Protein AF-A0A397J8J4-F1 (afdb_monomer)

Secondary structure (DSSP, 8-state):
--HHHHHHHHHHHHHGGG---------SEEEEE--SHHHHHHHHHTT---SS--HHHHHHHHHHHHHHHHHHHHHHHHH-S-TTT--HHHHHHHHHHHHHHHHHHHHHHS---HHHHHHHHHHHHHHHHHHIIIIITSPPTT-PPPHHHHHHHHHHHHHHTTSEEEEE-----

pLDDT: mean 78.47, std 18.5, range [32.91, 96.56]

Mean predicted aligned error: 12.3 Å

Solvent-accessible surface area (backbone atoms only — not comparable to full-atom values): 10480 Å² total; per-residue (Å²): 133,67,65,71,59,55,54,53,60,53,54,57,64,60,66,68,65,80,70,76,76,81,77,93,76,78,92,70,63,57,73,45,65,53,80,50,70,62,54,53,50,52,35,47,76,72,70,47,90,65,96,79,72,51,73,67,56,51,53,51,53,53,51,49,53,51,50,53,51,51,52,55,51,53,53,48,61,58,66,56,65,60,87,89,73,40,50,72,59,35,53,52,51,56,52,49,51,55,52,46,53,51,53,51,50,46,62,75,75,47,93,74,66,64,69,58,66,62,46,48,57,55,52,50,53,53,51,53,51,50,48,34,72,70,51,64,63,34,58,46,97,84,65,45,69,30,66,68,56,58,50,51,52,52,51,51,54,57,58,54,50,72,45,34,45,79,48,79,63,72,76,81,127

Nearest PDB structures (foldseek):
  6qj1-assembly1_A  TM=1.989E-01  e=7.884E+00  Thermochaetoides thermophila

Structure (mmCIF, N/CA/C/O backbone):
data_AF-A0A39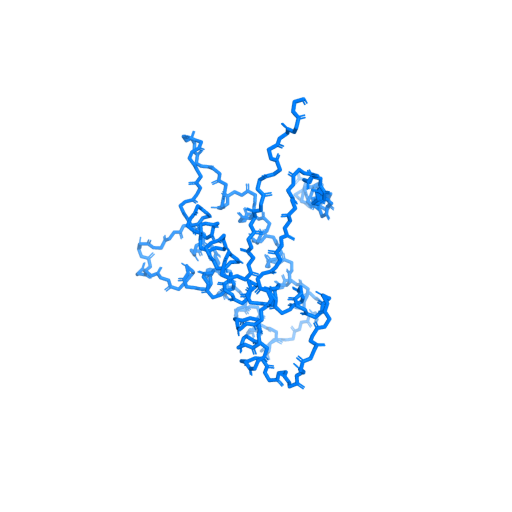7J8J4-F1
#
_entry.id   AF-A0A397J8J4-F1
#
loop_
_atom_site.group_PDB
_atom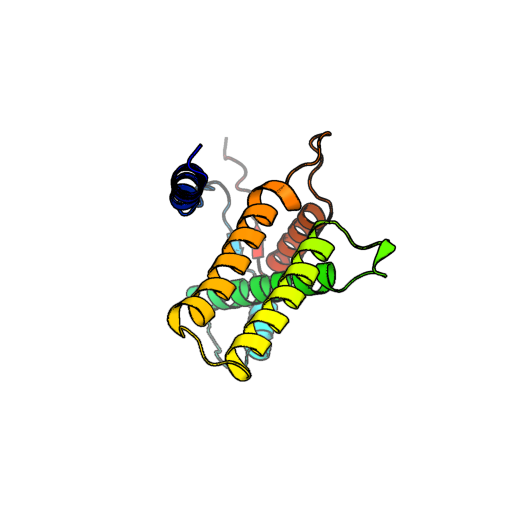_site.id
_atom_site.type_symbol
_atom_site.label_atom_id
_atom_site.label_alt_id
_atom_site.label_comp_id
_atom_site.label_asym_id
_atom_site.label_entity_id
_atom_site.label_seq_id
_atom_site.pdbx_PDB_ins_code
_atom_site.Cartn_x
_atom_site.Cartn_y
_atom_site.Cartn_z
_atom_site.occupancy
_atom_site.B_iso_or_equiv
_atom_site.auth_seq_id
_atom_site.auth_comp_id
_atom_site.auth_asym_id
_atom_site.auth_atom_id
_atom_site.pdbx_PDB_model_num
ATOM 1 N N . MET A 1 1 ? 35.111 -13.633 -14.613 1.00 47.12 1 MET A N 1
ATOM 2 C CA . MET A 1 1 ? 34.226 -13.488 -13.435 1.00 47.12 1 MET A CA 1
ATOM 3 C C . MET A 1 1 ? 32.789 -13.681 -13.910 1.00 47.12 1 MET A C 1
ATOM 5 O O . MET A 1 1 ? 32.327 -12.897 -14.726 1.00 47.12 1 MET A O 1
ATOM 9 N N . ASN A 1 2 ? 32.135 -14.789 -13.549 1.00 50.22 2 ASN A N 1
ATOM 10 C CA . ASN A 1 2 ? 30.854 -15.191 -14.146 1.00 50.22 2 ASN A CA 1
ATOM 11 C C . ASN A 1 2 ? 29.683 -14.492 -13.430 1.00 50.22 2 ASN A C 1
ATOM 13 O O . ASN A 1 2 ? 29.170 -14.982 -12.425 1.00 50.22 2 ASN A O 1
ATOM 17 N N . ILE A 1 3 ? 29.294 -13.323 -13.945 1.00 50.75 3 ILE A N 1
ATOM 18 C CA . ILE A 1 3 ? 28.258 -12.422 -13.401 1.00 50.75 3 ILE A CA 1
ATOM 19 C C . ILE A 1 3 ? 26.932 -13.168 -13.139 1.00 50.75 3 ILE A C 1
ATOM 21 O O . ILE A 1 3 ? 26.234 -12.902 -12.161 1.00 50.75 3 ILE A O 1
ATOM 25 N N . HIS A 1 4 ? 26.633 -14.189 -13.947 1.00 48.06 4 HIS A N 1
ATOM 26 C CA . HIS A 1 4 ? 25.430 -15.012 -13.824 1.00 48.06 4 HIS A CA 1
ATOM 27 C C . HIS A 1 4 ? 25.397 -15.906 -12.576 1.00 48.06 4 HIS A C 1
ATOM 29 O O . HIS A 1 4 ? 24.316 -16.197 -12.058 1.00 48.06 4 HIS A O 1
ATOM 35 N N . ALA A 1 5 ? 26.560 -16.355 -12.096 1.00 62.66 5 ALA A N 1
ATOM 36 C CA . ALA A 1 5 ? 26.661 -17.152 -10.874 1.00 62.66 5 ALA A CA 1
ATOM 37 C C . ALA A 1 5 ? 26.462 -16.275 -9.627 1.00 62.66 5 ALA A C 1
ATOM 39 O O . ALA A 1 5 ? 25.771 -16.681 -8.695 1.00 62.66 5 ALA A O 1
ATOM 40 N N . SER A 1 6 ? 26.984 -15.044 -9.662 1.00 64.56 6 SER A N 1
ATOM 41 C CA . SER A 1 6 ? 26.818 -14.055 -8.590 1.00 64.56 6 SER A CA 1
ATOM 42 C C . SER A 1 6 ? 25.350 -13.651 -8.419 1.00 64.56 6 SER A C 1
ATOM 44 O O . SER A 1 6 ? 24.828 -13.678 -7.309 1.00 64.56 6 SER A O 1
ATOM 46 N N . LEU A 1 7 ? 24.650 -13.382 -9.528 1.00 51.72 7 LEU A N 1
ATOM 47 C CA . LEU A 1 7 ? 23.225 -13.027 -9.517 1.00 51.72 7 LEU A CA 1
ATOM 48 C C . LEU A 1 7 ? 22.328 -14.162 -8.994 1.00 51.72 7 LEU A C 1
ATOM 50 O O . LEU A 1 7 ? 21.370 -13.903 -8.267 1.00 51.72 7 LEU A O 1
ATOM 54 N N . ARG A 1 8 ? 22.638 -15.427 -9.322 1.00 57.50 8 ARG A N 1
ATOM 55 C CA . ARG A 1 8 ? 21.895 -16.585 -8.787 1.00 57.50 8 ARG A CA 1
ATOM 56 C C . ARG A 1 8 ? 22.107 -16.768 -7.285 1.00 57.50 8 ARG A C 1
ATOM 58 O O . ARG A 1 8 ? 21.143 -17.039 -6.574 1.00 57.50 8 ARG A O 1
ATOM 65 N N . ALA A 1 9 ? 23.341 -16.610 -6.809 1.00 66.31 9 ALA A N 1
ATOM 66 C CA . ALA A 1 9 ? 23.659 -16.716 -5.387 1.00 66.31 9 ALA A CA 1
ATOM 67 C C . ALA A 1 9 ? 23.001 -15.596 -4.563 1.00 66.31 9 ALA A C 1
ATOM 69 O O . ALA A 1 9 ? 22.580 -15.821 -3.432 1.00 66.31 9 ALA A O 1
ATOM 70 N N . GLU A 1 10 ? 22.877 -14.399 -5.136 1.00 62.19 10 GLU A N 1
ATOM 71 C CA . GLU A 1 10 ? 22.230 -13.260 -4.490 1.00 62.19 10 GLU A CA 1
ATOM 72 C C . GLU A 1 10 ? 20.703 -13.398 -4.464 1.00 62.19 10 GLU A C 1
ATOM 74 O O . GLU A 1 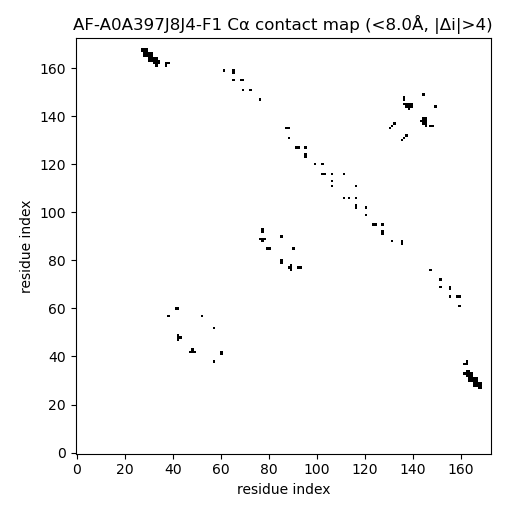10 ? 20.095 -13.221 -3.412 1.00 62.19 10 GLU A O 1
ATOM 79 N N . ALA A 1 11 ? 20.079 -13.848 -5.559 1.00 55.50 11 ALA A N 1
ATOM 80 C CA . ALA A 1 11 ? 18.638 -14.114 -5.609 1.00 55.50 11 ALA A CA 1
ATOM 81 C C . ALA A 1 11 ? 18.181 -15.188 -4.598 1.00 55.50 11 ALA A C 1
ATOM 83 O O . ALA A 1 11 ? 17.094 -15.077 -4.029 1.00 55.50 11 ALA A O 1
ATOM 84 N N . ALA A 1 12 ? 19.020 -16.194 -4.324 1.00 58.22 12 ALA A N 1
ATOM 85 C CA . ALA A 1 12 ? 18.735 -17.229 -3.328 1.00 58.22 12 ALA A CA 1
ATOM 86 C C . ALA A 1 12 ? 18.656 -16.675 -1.890 1.00 58.22 12 ALA A C 1
ATOM 88 O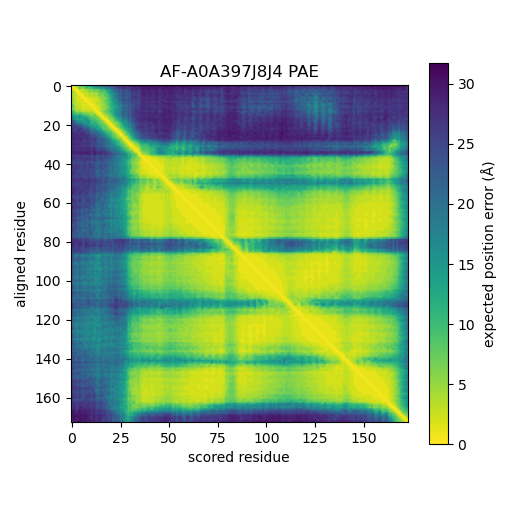 O . ALA A 1 12 ? 17.890 -17.188 -1.077 1.00 58.22 12 ALA A O 1
ATOM 89 N N . LYS A 1 13 ? 19.380 -15.589 -1.579 1.00 54.56 13 LYS A N 1
ATOM 90 C CA . LYS A 1 13 ? 19.322 -14.928 -0.261 1.00 54.56 13 LYS A CA 1
ATOM 91 C C . LYS A 1 13 ? 18.001 -14.194 -0.027 1.00 54.56 13 LYS A C 1
ATOM 93 O O . LYS A 1 13 ? 17.593 -14.040 1.116 1.00 54.56 13 LYS A O 1
ATOM 98 N N . TYR A 1 14 ? 17.321 -13.767 -1.091 1.00 54.53 14 TYR A N 1
ATOM 99 C CA . TYR A 1 14 ? 16.028 -13.084 -0.995 1.00 54.53 14 TYR A CA 1
ATOM 100 C C . TYR A 1 14 ? 14.834 -14.051 -0.935 1.00 54.53 14 TYR A C 1
ATOM 102 O O . TYR A 1 14 ? 13.759 -13.655 -0.492 1.00 54.53 14 TYR A O 1
ATOM 110 N N . GLN A 1 15 ? 15.007 -15.328 -1.304 1.00 49.59 15 GLN A N 1
ATOM 111 C CA . GLN A 1 15 ? 13.966 -16.356 -1.152 1.00 49.59 15 GLN A CA 1
ATOM 112 C C . GLN A 1 15 ? 13.762 -16.817 0.302 1.00 49.59 15 GLN A C 1
ATOM 114 O O . GLN A 1 15 ? 12.704 -17.348 0.618 1.00 49.59 15 GLN A O 1
ATOM 119 N N . SER A 1 16 ? 14.716 -16.590 1.211 1.00 44.47 16 SER A N 1
ATOM 120 C CA . SER A 1 16 ? 14.543 -16.897 2.643 1.00 44.47 16 SER A CA 1
ATOM 121 C C . SER A 1 16 ? 13.764 -15.818 3.412 1.00 44.47 16 SER A C 1
ATOM 123 O O . SER A 1 16 ? 13.278 -16.071 4.517 1.00 44.47 16 SER A O 1
ATOM 125 N N . ALA A 1 17 ? 13.591 -14.628 2.822 1.00 39.75 17 ALA A N 1
ATOM 126 C CA . ALA A 1 17 ? 12.908 -13.489 3.437 1.00 39.75 17 ALA A CA 1
ATOM 127 C C . ALA A 1 17 ? 11.368 -13.598 3.424 1.00 39.75 17 ALA A C 1
ATOM 129 O O . ALA A 1 17 ? 10.694 -12.801 4.070 1.00 39.75 17 ALA A O 1
ATOM 130 N N . THR A 1 18 ? 10.785 -14.602 2.754 1.00 40.91 18 THR A N 1
ATOM 131 C CA . THR A 1 18 ? 9.327 -14.845 2.739 1.00 40.91 18 THR A CA 1
ATOM 132 C C . THR A 1 18 ? 8.777 -15.484 4.021 1.00 40.91 18 THR A C 1
ATOM 134 O O . THR A 1 18 ? 7.594 -15.806 4.088 1.00 40.91 18 THR A O 1
ATOM 137 N N . THR A 1 19 ? 9.598 -15.647 5.060 1.00 36.66 19 THR A N 1
ATOM 138 C CA . THR A 1 19 ? 9.210 -16.263 6.341 1.00 36.66 19 THR A CA 1
ATOM 139 C C . THR A 1 19 ? 9.277 -15.270 7.504 1.00 36.66 19 THR A C 1
ATOM 141 O O . THR A 1 19 ? 9.868 -15.548 8.542 1.00 36.66 19 THR A O 1
ATOM 144 N N . PHE A 1 20 ? 8.648 -14.100 7.368 1.00 36.59 20 PHE A N 1
ATOM 145 C CA . PHE A 1 20 ? 8.360 -13.260 8.533 1.00 36.59 20 PHE A CA 1
ATOM 146 C C . PHE A 1 20 ? 7.072 -13.767 9.194 1.00 36.59 20 PHE A C 1
ATOM 148 O O . PHE A 1 20 ? 5.961 -13.453 8.771 1.00 36.59 20 PHE A O 1
ATOM 155 N N . ARG A 1 21 ? 7.218 -14.626 10.209 1.00 36.31 21 ARG A N 1
ATOM 156 C CA . ARG A 1 21 ? 6.108 -14.983 11.098 1.00 36.31 21 ARG A CA 1
ATOM 157 C C . ARG A 1 21 ? 5.801 -13.767 11.968 1.00 36.31 21 ARG A C 1
ATOM 159 O O . ARG A 1 21 ? 6.607 -13.409 12.821 1.00 36.31 21 ARG A O 1
ATOM 166 N N . LEU A 1 22 ? 4.648 -13.142 11.746 1.00 34.31 22 LEU A N 1
ATOM 167 C CA . LEU A 1 22 ? 4.066 -12.211 12.709 1.00 34.31 22 LEU A CA 1
ATOM 168 C C . LEU A 1 22 ? 3.793 -13.009 13.990 1.00 34.31 22 LEU A C 1
ATOM 170 O O . LEU A 1 22 ? 3.013 -13.958 13.983 1.00 34.31 22 LEU A O 1
ATOM 174 N N . GLY A 1 23 ? 4.531 -12.704 15.056 1.00 32.91 23 GLY A N 1
ATOM 175 C CA . GLY A 1 23 ? 4.328 -13.324 16.358 1.00 32.91 23 GLY A CA 1
ATOM 176 C C . GLY A 1 23 ? 3.035 -12.807 16.980 1.00 32.91 23 GLY A C 1
ATOM 177 O O . GLY A 1 23 ? 2.978 -11.656 17.400 1.00 32.91 23 GLY A O 1
ATOM 178 N N . ASP A 1 24 ? 2.019 -13.664 17.064 1.00 34.41 24 ASP A N 1
ATOM 179 C CA . ASP A 1 24 ? 0.729 -13.412 17.726 1.00 34.41 24 ASP A CA 1
ATOM 180 C C . ASP A 1 24 ? 0.842 -13.439 19.267 1.00 34.41 24 ASP A C 1
ATOM 182 O O . ASP A 1 24 ? 0.079 -14.119 19.958 1.00 34.41 24 ASP A O 1
ATOM 186 N N . HIS A 1 25 ? 1.824 -12.749 19.846 1.00 36.75 25 HIS A N 1
ATOM 187 C CA . HIS A 1 25 ? 2.065 -12.768 21.292 1.00 36.75 25 HIS A CA 1
ATOM 188 C C . HIS A 1 25 ? 1.995 -11.369 21.901 1.00 36.75 25 HIS A C 1
ATOM 190 O O . HIS A 1 25 ? 2.998 -10.817 22.340 1.00 36.75 25 HIS A O 1
ATOM 196 N N . ASP A 1 26 ? 0.775 -10.837 21.988 1.00 42.00 26 ASP A N 1
ATOM 197 C CA . ASP A 1 26 ? 0.428 -9.820 22.982 1.00 42.00 26 ASP A CA 1
ATOM 198 C C . ASP A 1 26 ? -0.743 -10.333 23.838 1.00 42.00 26 ASP A C 1
ATOM 200 O O . ASP A 1 26 ?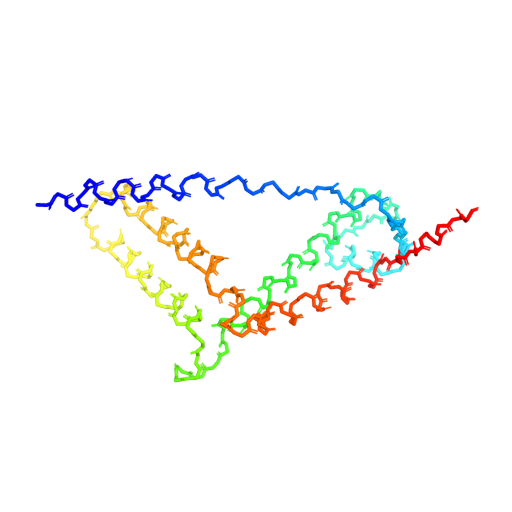 -1.917 -10.201 23.493 1.00 42.00 26 ASP A O 1
ATOM 204 N N . TYR A 1 27 ? -0.403 -11.024 24.930 1.00 43.53 27 TYR A N 1
ATOM 205 C CA . TYR A 1 27 ? -1.351 -11.671 25.845 1.00 43.53 27 TYR A CA 1
ATOM 206 C C . TYR A 1 27 ? -1.914 -10.729 26.927 1.00 43.53 27 TYR A C 1
ATOM 208 O O . TYR A 1 27 ? -2.662 -11.191 27.787 1.00 43.53 27 TYR A O 1
ATOM 216 N N . ASN A 1 28 ? -1.583 -9.432 26.920 1.00 40.25 28 ASN A N 1
ATOM 217 C CA . ASN A 1 28 ? -1.831 -8.568 28.083 1.00 40.25 28 ASN A CA 1
ATOM 218 C C . ASN A 1 28 ? -2.987 -7.568 27.954 1.00 40.25 28 ASN A C 1
ATOM 220 O O . ASN A 1 28 ? -3.194 -6.806 28.896 1.00 40.25 28 ASN A O 1
ATOM 224 N N . ASN A 1 29 ? -3.774 -7.576 26.870 1.00 43.75 29 ASN A N 1
ATOM 225 C CA . ASN A 1 29 ? -4.884 -6.627 26.734 1.00 43.75 29 ASN A CA 1
ATOM 226 C C . ASN A 1 29 ? -6.223 -7.274 26.349 1.00 43.75 29 ASN A C 1
ATOM 228 O O . ASN A 1 29 ? -6.343 -7.946 25.321 1.00 43.75 29 ASN A O 1
ATOM 232 N N . VAL A 1 30 ? -7.264 -7.040 27.161 1.00 51.44 30 VAL A N 1
ATOM 233 C CA . VAL A 1 30 ? -8.638 -7.439 26.823 1.00 51.44 30 VAL A CA 1
ATOM 234 C C . VAL A 1 30 ? -9.214 -6.375 25.895 1.00 51.44 30 VAL A C 1
ATOM 236 O O . VAL A 1 30 ? -9.600 -5.286 26.310 1.00 51.44 30 VAL A O 1
ATOM 239 N N . VAL A 1 31 ? -9.276 -6.690 24.602 1.00 55.28 31 VAL A N 1
ATOM 240 C CA . VAL A 1 31 ? -9.921 -5.822 23.611 1.00 55.28 31 VAL A CA 1
ATOM 241 C C . VAL A 1 31 ? -11.428 -6.064 23.641 1.00 55.28 31 VAL A C 1
ATOM 243 O O . VAL A 1 31 ? -11.895 -7.131 23.227 1.00 55.28 31 VAL A O 1
ATOM 246 N N . ARG A 1 32 ? -12.201 -5.063 24.077 1.00 57.97 32 ARG A N 1
ATOM 247 C CA . ARG A 1 32 ? -13.660 -5.054 23.927 1.00 57.97 32 ARG A CA 1
ATOM 248 C C . ARG A 1 32 ? -14.028 -4.223 22.710 1.00 57.97 32 ARG A C 1
ATOM 250 O O . ARG A 1 32 ? -13.683 -3.053 22.602 1.00 57.97 32 ARG A O 1
ATOM 257 N N . LEU A 1 33 ? -14.709 -4.846 21.760 1.00 59.62 33 LEU A N 1
ATOM 258 C CA . LEU A 1 33 ? -15.246 -4.127 20.612 1.00 59.62 33 LEU A CA 1
ATOM 259 C C . LEU A 1 33 ? -16.418 -3.260 21.094 1.00 59.62 33 LEU A C 1
ATOM 261 O O . LEU A 1 33 ? -17.288 -3.759 21.811 1.00 59.62 33 LEU A O 1
ATOM 265 N N . ILE A 1 34 ? -16.448 -1.988 20.694 1.00 60.12 34 ILE A N 1
ATOM 266 C CA . ILE A 1 34 ? -17.611 -1.116 20.899 1.00 60.12 34 ILE A CA 1
ATOM 267 C C . ILE A 1 34 ? -18.591 -1.485 19.787 1.00 60.12 34 ILE A C 1
ATOM 269 O O . ILE A 1 34 ? -18.642 -0.876 18.719 1.00 60.12 34 ILE A O 1
ATOM 273 N N . ILE A 1 35 ? -19.288 -2.597 19.986 1.00 60.88 35 ILE A N 1
ATOM 274 C CA . ILE A 1 35 ? -20.228 -3.128 19.007 1.00 60.88 35 ILE A CA 1
ATOM 275 C C . ILE A 1 35 ? -21.560 -2.448 19.280 1.00 60.88 35 ILE A C 1
ATOM 277 O O . ILE A 1 35 ? -22.293 -2.884 20.158 1.00 60.88 35 ILE A O 1
ATOM 281 N N . ASP A 1 36 ? -21.863 -1.386 18.534 1.00 68.94 36 ASP A N 1
ATOM 282 C CA . ASP A 1 36 ? -23.100 -1.458 17.756 1.00 68.94 36 ASP A CA 1
ATOM 283 C C . ASP A 1 36 ? -23.190 -0.392 16.664 1.00 68.94 36 ASP A C 1
ATOM 285 O O . ASP A 1 36 ? -23.250 -0.741 15.489 1.00 68.94 36 ASP A O 1
ATOM 289 N N . THR A 1 37 ? -23.150 0.900 16.994 1.00 75.19 37 THR A N 1
ATOM 290 C CA . THR A 1 37 ? -23.520 1.946 16.022 1.00 75.19 37 THR A CA 1
ATOM 291 C C . THR A 1 37 ? -22.512 2.102 14.880 1.00 75.19 37 THR A C 1
ATOM 293 O O . THR A 1 37 ? -22.900 2.044 13.713 1.00 75.19 37 THR A O 1
ATOM 296 N N . GLU A 1 38 ? -21.219 2.237 15.188 1.00 81.50 38 GLU A N 1
ATOM 297 C CA . GLU A 1 38 ? -20.186 2.469 14.164 1.00 81.50 38 GLU A CA 1
ATOM 298 C C . GLU A 1 38 ? -19.935 1.232 13.298 1.00 81.50 38 GLU A C 1
ATOM 300 O O . GLU A 1 38 ? -19.808 1.325 12.079 1.00 81.50 38 GLU A O 1
ATOM 305 N N . VAL A 1 39 ? -19.957 0.039 13.899 1.00 83.69 39 VAL A N 1
ATOM 306 C CA . VAL A 1 39 ? -19.819 -1.220 13.153 1.00 83.69 39 VAL A CA 1
ATOM 307 C C . VAL A 1 39 ? -21.025 -1.446 12.236 1.00 83.69 39 VAL A C 1
ATOM 309 O O . VAL A 1 39 ? -20.843 -1.845 11.087 1.00 83.69 39 VAL A O 1
ATOM 312 N N . LYS A 1 40 ? -22.253 -1.156 12.696 1.00 84.94 40 LYS A N 1
ATOM 313 C CA . LYS A 1 40 ? -23.464 -1.232 11.857 1.00 84.94 40 LYS A CA 1
ATOM 314 C C . LYS A 1 40 ? -23.428 -0.217 10.714 1.00 84.94 40 LYS A C 1
ATOM 316 O O . LYS A 1 40 ? -23.856 -0.544 9.609 1.00 84.94 40 LYS A O 1
ATOM 321 N N . LYS A 1 41 ? -22.909 0.991 10.950 1.00 87.88 41 LYS A N 1
ATOM 322 C CA . LYS A 1 41 ? -22.714 2.001 9.901 1.00 87.88 41 LYS A CA 1
ATOM 323 C C . LYS A 1 41 ? -21.709 1.521 8.852 1.00 87.88 41 LYS A C 1
ATOM 325 O O . LYS A 1 41 ? -22.039 1.512 7.671 1.00 87.88 41 LYS A O 1
ATOM 330 N N . LEU A 1 42 ? -20.552 1.027 9.285 1.00 89.56 42 LEU A N 1
ATOM 331 C CA . LEU A 1 42 ? -19.514 0.503 8.398 1.00 89.56 42 LEU A CA 1
ATOM 332 C C . LEU A 1 42 ? -19.992 -0.722 7.594 1.00 89.56 42 LEU A C 1
ATOM 334 O O . LEU A 1 42 ? -19.720 -0.842 6.404 1.00 89.56 42 LEU A O 1
ATOM 338 N N . LEU A 1 43 ? -20.770 -1.614 8.213 1.00 89.88 43 LEU A N 1
ATOM 339 C CA . LEU A 1 43 ? -21.428 -2.725 7.515 1.00 89.88 43 LEU A CA 1
ATOM 340 C C . LEU A 1 43 ? -22.353 -2.229 6.396 1.00 89.88 43 LEU A C 1
ATOM 342 O O . LEU A 1 43 ? -22.302 -2.763 5.289 1.00 89.88 43 LEU A O 1
ATOM 346 N N . LYS A 1 44 ? -23.161 -1.195 6.660 1.00 90.50 44 LYS A N 1
ATOM 347 C CA . LYS A 1 44 ? -24.030 -0.582 5.646 1.00 90.50 44 LYS A CA 1
ATOM 348 C C . LYS A 1 44 ? -23.232 0.074 4.521 1.00 90.50 44 LYS A C 1
ATOM 350 O O . LYS A 1 44 ? -23.615 -0.086 3.367 1.00 90.50 44 LYS A O 1
ATOM 355 N N . GLU A 1 45 ? -22.127 0.755 4.833 1.00 91.81 45 GLU A N 1
ATOM 356 C CA . GLU A 1 45 ? -21.217 1.332 3.827 1.00 91.81 45 GLU A CA 1
ATOM 357 C C . GLU A 1 45 ? -20.680 0.259 2.866 1.00 91.81 45 GLU A C 1
ATOM 359 O O . GLU A 1 45 ? -20.555 0.505 1.668 1.00 91.81 45 GLU A O 1
ATOM 364 N N . TYR A 1 46 ? -20.452 -0.961 3.360 1.00 92.06 46 TYR A N 1
ATOM 365 C CA . TYR A 1 46 ? -20.052 -2.109 2.542 1.00 92.06 46 TYR A CA 1
ATOM 366 C C . TYR A 1 46 ? -21.215 -2.917 1.945 1.00 92.06 46 TYR A C 1
ATOM 368 O O . TYR A 1 46 ? -20.984 -3.983 1.371 1.00 92.06 46 TYR A O 1
ATOM 376 N N . GLY A 1 47 ? -22.457 -2.438 2.058 1.00 89.50 47 GLY A N 1
ATOM 377 C CA . GLY A 1 47 ? -23.639 -3.101 1.502 1.00 89.50 47 GLY A CA 1
ATOM 378 C C . GLY A 1 47 ? -24.095 -4.345 2.272 1.00 89.50 47 GLY A C 1
ATOM 379 O O . GLY A 1 47 ? -24.883 -5.136 1.756 1.00 89.50 47 GLY A O 1
ATOM 380 N N . CYS A 1 48 ? -23.626 -4.550 3.505 1.00 87.50 48 CYS A N 1
ATOM 381 C CA . CYS A 1 48 ? -24.069 -5.651 4.356 1.00 87.50 48 CYS A CA 1
ATOM 382 C C . CYS A 1 48 ? -25.342 -5.266 5.131 1.00 87.50 48 CYS A C 1
ATOM 384 O O . CYS A 1 48 ? -25.312 -4.390 5.993 1.00 87.50 48 CYS A O 1
ATOM 386 N N . SER A 1 49 ? -26.451 -5.972 4.883 1.00 78.62 49 SER A N 1
ATOM 387 C CA . SER A 1 49 ? -27.691 -5.869 5.674 1.00 78.62 49 SER A CA 1
ATOM 388 C C . SER A 1 49 ? -27.804 -7.040 6.648 1.00 78.62 49 SER A C 1
ATOM 390 O O . SER A 1 49 ? -28.511 -8.010 6.392 1.00 78.62 49 SER A O 1
ATOM 392 N N . ILE A 1 50 ? -27.054 -6.976 7.749 1.00 79.94 50 ILE A N 1
ATOM 393 C CA . ILE A 1 50 ? -27.067 -8.001 8.800 1.00 79.94 50 ILE A CA 1
ATOM 394 C C . ILE A 1 50 ? -27.405 -7.327 10.126 1.00 79.94 50 ILE A C 1
ATOM 396 O O . ILE A 1 50 ? -26.678 -6.445 10.579 1.00 79.94 50 ILE A O 1
ATOM 400 N N . GLU A 1 51 ? -28.501 -7.755 10.751 1.00 74.88 51 GLU A N 1
ATOM 401 C CA . GLU A 1 51 ? -28.976 -7.188 12.019 1.00 74.88 51 GLU A CA 1
ATOM 402 C C . GLU A 1 51 ? -28.082 -7.582 13.203 1.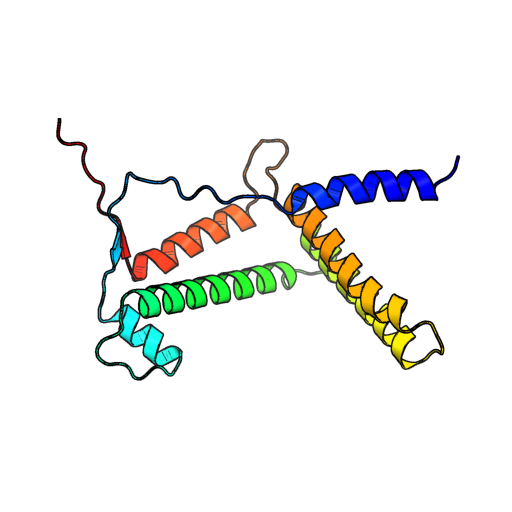00 74.88 51 GLU A C 1
ATOM 404 O O . GLU A 1 51 ? -27.800 -6.750 14.064 1.00 74.88 51 GLU A O 1
ATOM 409 N N . ASN A 1 52 ? -27.581 -8.825 13.198 1.00 80.62 52 ASN A N 1
ATOM 410 C CA . ASN A 1 52 ? -26.757 -9.409 14.259 1.00 80.62 52 ASN A CA 1
ATOM 411 C C . ASN A 1 52 ? -25.432 -9.960 13.695 1.00 80.62 52 ASN A C 1
ATOM 413 O O . ASN A 1 52 ? -25.303 -11.167 13.463 1.00 80.62 52 ASN A O 1
ATOM 417 N N . PRO A 1 53 ? -24.440 -9.095 13.416 1.00 81.81 53 PRO A N 1
ATOM 418 C CA . PRO A 1 53 ? -23.164 -9.524 12.862 1.00 81.81 53 PRO A CA 1
ATOM 419 C C . PRO A 1 53 ? -22.377 -10.351 13.884 1.00 81.81 53 PRO A C 1
ATOM 421 O O . PRO A 1 53 ? -22.137 -9.925 15.013 1.00 81.81 53 PRO A O 1
ATOM 424 N N . ASN A 1 54 ? -21.927 -11.541 13.484 1.00 85.50 54 ASN A N 1
ATOM 425 C CA . ASN A 1 54 ? -21.055 -12.348 14.334 1.00 85.50 54 ASN A CA 1
ATOM 426 C C . ASN A 1 54 ? -19.645 -11.729 14.443 1.00 85.50 54 ASN A C 1
ATOM 428 O O . ASN A 1 54 ? -19.218 -10.924 13.613 1.00 85.50 54 ASN A O 1
ATOM 432 N N . ARG A 1 55 ? -18.871 -12.154 15.450 1.00 83.56 55 ARG A N 1
ATOM 433 C CA . ARG A 1 55 ? -17.524 -11.620 15.724 1.00 83.56 55 ARG A CA 1
ATOM 434 C C . ARG A 1 55 ? -16.565 -11.711 14.530 1.00 83.56 55 ARG A C 1
ATOM 436 O O . ARG A 1 55 ? -15.732 -10.822 14.361 1.00 83.56 55 ARG A O 1
ATOM 443 N N . ASN A 1 56 ? -16.648 -12.770 13.726 1.00 86.94 56 ASN A N 1
ATOM 444 C CA . ASN A 1 56 ? -15.760 -12.960 12.577 1.00 86.94 56 ASN A CA 1
ATOM 445 C C . ASN A 1 56 ? -16.057 -11.943 11.477 1.00 86.94 56 ASN A C 1
ATOM 447 O O . ASN A 1 56 ? -15.129 -11.360 10.923 1.00 86.94 56 ASN A O 1
ATOM 451 N N . LEU A 1 57 ? -17.339 -11.678 11.224 1.00 86.69 57 LEU A N 1
ATOM 452 C CA . LEU A 1 57 ? -17.761 -10.647 10.286 1.00 86.69 57 LEU A CA 1
ATOM 453 C C . LEU A 1 57 ? -17.271 -9.266 10.728 1.00 86.69 57 LEU A C 1
ATOM 455 O O . LEU A 1 57 ? -16.692 -8.544 9.924 1.00 86.69 57 LEU A O 1
ATOM 459 N N . ILE A 1 58 ? -17.425 -8.929 12.011 1.00 85.31 58 ILE A N 1
ATOM 460 C CA . ILE A 1 58 ? -16.940 -7.651 12.550 1.00 85.31 58 ILE A CA 1
ATOM 461 C C . ILE A 1 58 ? -15.426 -7.524 12.343 1.00 85.31 58 ILE A C 1
ATOM 463 O O . ILE A 1 58 ? -14.958 -6.512 11.830 1.00 85.31 58 ILE A O 1
ATOM 467 N N . LYS A 1 59 ? -14.650 -8.566 12.671 1.00 86.25 59 LYS A N 1
ATOM 468 C CA . LYS A 1 59 ? -13.199 -8.575 12.429 1.00 86.25 59 LYS A CA 1
ATOM 469 C C . LYS A 1 59 ? -12.856 -8.361 10.954 1.00 86.25 59 LYS A C 1
ATOM 471 O O . LYS A 1 59 ? -11.996 -7.537 10.664 1.00 86.25 59 LYS A O 1
ATOM 476 N N . GLY A 1 60 ? -13.526 -9.066 10.043 1.00 89.19 60 GLY A N 1
ATOM 477 C CA . GLY A 1 60 ? -13.280 -8.946 8.605 1.00 89.19 60 GLY A CA 1
ATOM 478 C C . GLY A 1 60 ? -13.601 -7.551 8.063 1.00 89.19 60 GLY A C 1
ATOM 479 O O . GLY A 1 60 ? -12.826 -6.993 7.292 1.00 89.19 60 GLY A O 1
ATOM 480 N N . VAL A 1 61 ? -14.700 -6.950 8.517 1.00 90.56 61 VAL A N 1
ATOM 481 C CA . VAL A 1 61 ? -15.111 -5.594 8.123 1.00 90.56 61 VAL A CA 1
ATOM 482 C C . VAL A 1 61 ? -14.120 -4.539 8.611 1.00 90.56 61 VAL A C 1
ATOM 484 O O . VAL A 1 61 ? -13.722 -3.665 7.844 1.00 90.56 61 VAL A O 1
ATOM 487 N N . LEU A 1 62 ? -13.653 -4.654 9.856 1.00 90.69 62 LEU A N 1
ATOM 488 C CA . LEU A 1 62 ? -12.621 -3.763 10.385 1.00 90.69 62 LEU A CA 1
ATOM 489 C C . LEU A 1 62 ? -11.285 -3.944 9.654 1.00 90.69 62 LEU A C 1
ATOM 491 O O . LEU A 1 62 ? -10.632 -2.961 9.319 1.00 90.69 62 LEU A O 1
ATOM 495 N N . GLN A 1 63 ? -10.889 -5.185 9.358 1.00 91.50 63 GLN A N 1
ATOM 496 C CA . GLN A 1 63 ? -9.688 -5.462 8.565 1.00 91.50 63 GLN A CA 1
ATOM 497 C C . GLN A 1 63 ? -9.773 -4.826 7.177 1.00 91.50 63 GLN A C 1
ATOM 499 O O . GLN A 1 63 ? -8.831 -4.152 6.768 1.00 91.50 63 GLN A O 1
ATOM 504 N N . ARG A 1 64 ? -10.909 -4.981 6.484 1.00 94.25 64 ARG A N 1
ATOM 505 C CA . ARG A 1 64 ? -11.153 -4.340 5.188 1.00 94.25 64 ARG A CA 1
ATOM 506 C C . ARG A 1 64 ? -10.983 -2.825 5.280 1.00 94.25 64 ARG A C 1
ATOM 508 O O . ARG A 1 64 ? -10.232 -2.262 4.490 1.00 94.25 64 ARG A O 1
ATOM 515 N N . ARG A 1 65 ? -11.611 -2.190 6.273 1.00 93.50 65 ARG A N 1
ATOM 516 C CA . ARG A 1 65 ? -11.533 -0.739 6.484 1.00 93.50 65 ARG A CA 1
ATOM 517 C C . ARG A 1 65 ? -10.102 -0.243 6.661 1.00 93.50 65 ARG A C 1
ATOM 519 O O . ARG A 1 65 ? -9.704 0.735 6.034 1.00 93.50 65 ARG A O 1
ATOM 526 N N . ILE A 1 66 ? -9.316 -0.936 7.481 1.00 94.56 66 ILE A N 1
ATOM 527 C CA . ILE A 1 66 ? -7.912 -0.582 7.706 1.00 94.56 66 ILE A CA 1
ATOM 528 C C . ILE A 1 66 ? -7.069 -0.802 6.442 1.00 94.56 66 ILE A C 1
ATOM 530 O O . ILE A 1 66 ? -6.247 0.051 6.118 1.00 94.56 66 ILE A O 1
ATOM 534 N N . ILE A 1 67 ? -7.286 -1.895 5.702 1.00 96.12 67 ILE A N 1
ATOM 535 C CA . ILE A 1 67 ? -6.576 -2.162 4.441 1.00 96.12 67 ILE A CA 1
ATOM 536 C C . ILE A 1 67 ? -6.873 -1.070 3.407 1.00 96.12 67 ILE A C 1
ATOM 538 O O . ILE A 1 67 ? -5.938 -0.519 2.833 1.00 96.12 67 ILE A O 1
ATOM 542 N N . GLU A 1 68 ? -8.143 -0.713 3.205 1.00 95.88 68 GLU A N 1
ATOM 543 C CA . GLU A 1 68 ? -8.545 0.355 2.278 1.00 95.88 68 GLU A CA 1
ATOM 544 C C . GLU A 1 68 ? -7.919 1.702 2.668 1.00 95.88 68 GLU A C 1
ATOM 546 O O . GLU A 1 68 ? -7.393 2.419 1.817 1.00 95.88 68 GLU A O 1
ATOM 551 N N . MET A 1 69 ? -7.902 2.033 3.963 1.00 95.56 69 MET A N 1
ATOM 552 C CA . MET A 1 69 ? -7.251 3.248 4.453 1.00 95.56 69 MET A CA 1
ATOM 553 C C . MET A 1 69 ? -5.739 3.245 4.177 1.00 95.56 69 MET A C 1
ATOM 555 O O . MET A 1 69 ? -5.209 4.253 3.707 1.00 95.56 69 MET A O 1
ATOM 559 N N . ILE A 1 70 ? -5.046 2.131 4.443 1.00 95.88 70 ILE A N 1
ATOM 560 C CA . ILE A 1 70 ? -3.607 1.995 4.170 1.00 95.88 70 ILE A CA 1
ATOM 561 C C . ILE A 1 70 ? -3.332 2.158 2.674 1.00 95.88 70 ILE A C 1
ATOM 563 O O . ILE A 1 70 ? -2.448 2.932 2.315 1.00 95.88 70 ILE A O 1
ATOM 567 N N . ILE A 1 71 ? -4.102 1.487 1.809 1.00 95.00 71 ILE A N 1
ATOM 568 C CA . ILE A 1 71 ? -3.967 1.598 0.349 1.00 95.00 71 ILE A CA 1
ATOM 569 C C . ILE A 1 71 ? -4.099 3.061 -0.080 1.00 95.00 71 ILE A C 1
ATOM 571 O O . ILE A 1 71 ? -3.188 3.593 -0.708 1.00 95.00 71 ILE A O 1
ATOM 575 N N . ASN A 1 72 ? -5.164 3.745 0.346 1.00 95.06 72 ASN A N 1
ATOM 576 C CA . ASN A 1 72 ? -5.392 5.149 -0.000 1.00 95.06 72 ASN A CA 1
ATOM 577 C C . ASN A 1 72 ? -4.243 6.061 0.456 1.00 95.06 72 ASN A C 1
ATOM 579 O O . ASN A 1 72 ? -3.839 6.979 -0.257 1.00 95.06 72 ASN A O 1
ATOM 583 N N . LYS A 1 73 ? -3.692 5.822 1.650 1.00 93.50 73 LYS A N 1
ATOM 584 C CA . LYS A 1 73 ? -2.572 6.608 2.186 1.00 93.50 73 LYS A CA 1
ATOM 585 C C . LYS A 1 73 ? -1.276 6.369 1.421 1.00 93.50 73 LYS A C 1
ATOM 587 O O . LYS A 1 73 ? -0.569 7.333 1.135 1.00 93.50 73 LYS A O 1
ATOM 592 N N . VAL A 1 74 ? -0.989 5.118 1.073 1.00 92.06 74 VAL A N 1
ATOM 593 C CA . VAL A 1 74 ? 0.174 4.740 0.261 1.00 92.06 74 VAL A CA 1
ATOM 594 C C . VAL A 1 74 ? 0.065 5.330 -1.145 1.00 92.06 74 VAL A C 1
ATOM 596 O O . VAL A 1 74 ? 1.022 5.925 -1.631 1.00 92.06 74 VAL A O 1
ATOM 599 N N . GLU A 1 75 ? -1.106 5.245 -1.777 1.00 91.56 75 GLU A N 1
ATOM 600 C CA . GLU A 1 75 ? -1.331 5.863 -3.085 1.00 91.56 75 GLU A CA 1
ATOM 601 C C . GLU A 1 75 ? -1.115 7.375 -3.052 1.00 91.56 75 GLU A C 1
ATOM 603 O O . GLU A 1 75 ? -0.455 7.921 -3.930 1.00 91.56 75 GLU A O 1
ATOM 608 N N . ASN A 1 76 ? -1.648 8.059 -2.038 1.00 90.75 76 ASN A N 1
ATOM 609 C CA . ASN A 1 76 ? -1.468 9.501 -1.905 1.00 90.75 76 ASN A CA 1
ATOM 610 C C . ASN A 1 76 ? 0.003 9.871 -1.694 1.00 90.75 76 ASN A C 1
ATOM 612 O O . ASN A 1 76 ? 0.480 10.803 -2.332 1.00 90.75 76 ASN A O 1
ATOM 616 N N . TYR A 1 77 ? 0.730 9.114 -0.870 1.00 91.00 77 TYR A N 1
ATOM 617 C CA . TYR A 1 77 ? 2.165 9.314 -0.656 1.00 91.00 77 TYR A CA 1
ATOM 618 C C . TYR A 1 77 ? 2.971 9.229 -1.962 1.00 91.00 77 TYR A C 1
ATOM 620 O O . TYR A 1 77 ? 3.859 10.047 -2.199 1.00 91.00 77 TYR A O 1
ATOM 628 N N . PHE A 1 78 ? 2.619 8.294 -2.848 1.00 89.62 78 PHE A N 1
ATOM 629 C CA . PHE A 1 78 ? 3.275 8.152 -4.149 1.00 89.62 78 PHE A CA 1
ATOM 630 C C . PHE A 1 78 ? 2.760 9.119 -5.232 1.00 89.62 78 PHE A C 1
ATOM 632 O O . PHE A 1 78 ? 3.401 9.250 -6.272 1.00 89.62 78 PHE A O 1
ATOM 639 N N . LYS A 1 79 ? 1.639 9.820 -5.010 1.00 84.06 79 LYS A N 1
ATOM 640 C CA . LYS A 1 79 ? 1.079 10.820 -5.943 1.00 84.06 79 LYS A CA 1
ATOM 641 C C . LYS A 1 79 ? 1.547 12.254 -5.657 1.00 84.06 79 LYS A C 1
ATOM 643 O O . LYS A 1 79 ? 1.425 13.112 -6.527 1.00 84.06 79 LYS A O 1
ATOM 648 N N . THR A 1 80 ? 2.034 12.551 -4.452 1.00 65.12 80 THR A N 1
ATOM 649 C CA . THR A 1 80 ? 2.347 13.926 -4.029 1.00 65.12 80 THR A CA 1
ATOM 650 C C . THR A 1 80 ? 3.713 14.421 -4.512 1.00 65.12 80 THR A C 1
ATOM 652 O O . THR A 1 80 ? 4.734 13.811 -4.201 1.00 65.12 80 THR A O 1
ATOM 655 N N . GLY A 1 81 ? 3.723 15.580 -5.183 1.00 60.84 81 GLY A N 1
ATOM 656 C CA . GLY A 1 81 ? 4.906 16.429 -5.386 1.00 60.84 81 GLY A CA 1
ATOM 657 C C . GLY A 1 81 ? 5.292 16.665 -6.850 1.00 60.84 81 GLY A C 1
ATOM 658 O O . GLY A 1 81 ? 5.148 15.777 -7.693 1.00 60.84 81 GLY A O 1
ATOM 659 N N . GLU A 1 82 ? 5.824 17.857 -7.136 1.00 60.22 82 GLU A N 1
ATOM 660 C CA . GLU A 1 82 ? 6.595 18.115 -8.360 1.00 60.22 82 GLU A CA 1
ATOM 661 C C . GLU A 1 82 ? 7.805 17.160 -8.415 1.00 60.22 82 GLU A C 1
ATOM 663 O O . GLU A 1 82 ? 8.341 16.787 -7.369 1.00 60.22 82 GLU A O 1
ATOM 668 N N . GLU A 1 83 ? 8.264 16.754 -9.609 1.00 60.53 83 GLU A N 1
ATOM 669 C CA . GLU A 1 83 ? 9.329 15.734 -9.776 1.00 60.53 83 GLU A CA 1
ATOM 670 C C . GLU A 1 83 ? 10.593 16.012 -8.928 1.00 60.53 83 GLU A C 1
ATOM 672 O O . GLU A 1 83 ? 11.276 15.086 -8.472 1.00 60.53 83 GLU A O 1
ATOM 677 N N . ASN A 1 84 ? 10.880 17.288 -8.661 1.00 59.28 84 ASN A N 1
ATOM 678 C CA . ASN A 1 84 ? 12.050 17.737 -7.909 1.00 59.28 84 ASN A CA 1
ATOM 679 C C . ASN A 1 84 ? 11.931 17.514 -6.390 1.00 59.28 84 ASN A C 1
ATOM 681 O O . ASN A 1 84 ? 12.950 17.304 -5.733 1.00 59.28 84 ASN A O 1
ATOM 685 N N . GLU A 1 85 ? 10.714 17.478 -5.844 1.00 68.31 85 GLU A N 1
ATOM 686 C CA . GLU A 1 85 ? 10.443 17.345 -4.403 1.00 68.31 85 GLU A CA 1
ATOM 687 C C . GLU A 1 85 ? 10.039 15.922 -3.991 1.00 68.31 85 GLU A C 1
ATOM 689 O O . GLU A 1 85 ? 9.898 15.621 -2.805 1.00 68.31 85 GLU A O 1
ATOM 694 N N . GLN A 1 86 ? 9.881 15.017 -4.960 1.00 79.62 86 GLN A N 1
ATOM 695 C CA . GLN A 1 86 ? 9.518 13.630 -4.684 1.00 79.62 86 GLN A CA 1
ATOM 696 C C . GLN A 1 86 ? 10.610 12.893 -3.901 1.00 79.62 86 GLN A C 1
ATOM 698 O O . GLN A 1 86 ? 11.811 12.991 -4.200 1.00 79.62 86 GLN A O 1
ATOM 703 N N . SER A 1 87 ? 10.162 12.091 -2.934 1.00 87.94 87 SER A N 1
ATOM 704 C CA . SER A 1 87 ? 11.021 11.199 -2.164 1.00 87.94 87 SER A CA 1
ATOM 705 C C . SER A 1 87 ? 11.653 10.119 -3.054 1.00 87.94 87 SER A C 1
ATOM 707 O O . SER A 1 87 ? 11.204 9.859 -4.177 1.00 87.94 87 SER A O 1
ATOM 709 N N . LEU A 1 88 ? 12.719 9.478 -2.568 1.00 90.56 88 LEU A N 1
ATOM 710 C CA . LEU A 1 88 ? 13.390 8.411 -3.319 1.00 90.56 88 LEU A CA 1
ATOM 711 C C . LEU A 1 88 ? 12.482 7.191 -3.503 1.00 90.56 88 LEU A C 1
ATOM 713 O O . LEU A 1 88 ? 12.543 6.538 -4.542 1.00 90.56 88 LEU A O 1
ATOM 717 N N . GLU A 1 89 ? 11.615 6.917 -2.529 1.00 92.44 89 GLU A N 1
ATOM 718 C CA . GLU A 1 89 ? 10.604 5.865 -2.590 1.00 92.44 89 GLU A CA 1
ATOM 719 C C . GLU A 1 89 ? 9.642 6.127 -3.753 1.00 92.44 89 GLU A C 1
ATOM 721 O O . GLU A 1 89 ? 9.437 5.246 -4.589 1.00 92.44 89 GLU A O 1
ATOM 726 N N . THR A 1 90 ? 9.118 7.353 -3.859 1.00 92.12 90 THR A N 1
ATOM 727 C CA . THR A 1 90 ? 8.218 7.757 -4.947 1.00 92.12 90 THR A CA 1
ATOM 728 C C . THR A 1 90 ? 8.903 7.713 -6.305 1.00 92.12 90 THR A C 1
ATOM 730 O O . THR A 1 90 ? 8.351 7.138 -7.241 1.00 92.12 90 THR A O 1
ATOM 733 N N . LYS A 1 91 ? 10.131 8.235 -6.414 1.00 92.44 91 LYS A N 1
ATOM 734 C CA . LYS A 1 91 ? 10.921 8.177 -7.657 1.00 92.44 91 LYS A CA 1
ATOM 735 C C . LYS A 1 91 ? 11.183 6.739 -8.105 1.00 92.44 91 LYS A C 1
ATOM 737 O O . LYS A 1 91 ? 11.126 6.444 -9.299 1.00 92.44 91 LYS A O 1
ATOM 742 N N . LEU A 1 92 ? 11.459 5.837 -7.162 1.00 94.12 92 LEU A N 1
ATOM 743 C CA . LEU A 1 92 ? 11.688 4.425 -7.453 1.00 94.12 92 LEU A CA 1
ATOM 744 C C . LEU A 1 92 ? 10.415 3.743 -7.973 1.00 94.12 92 LEU A C 1
ATOM 746 O O . LEU A 1 92 ? 10.480 3.026 -8.974 1.00 94.12 92 LEU A O 1
ATOM 750 N N . VAL A 1 93 ? 9.270 3.975 -7.324 1.00 93.94 93 VAL A N 1
ATOM 751 C CA . VAL A 1 93 ? 7.977 3.411 -7.747 1.00 93.94 93 VAL A CA 1
ATOM 752 C C . VAL A 1 93 ? 7.570 3.954 -9.114 1.00 93.94 93 VAL A C 1
ATOM 754 O O . VAL A 1 93 ? 7.345 3.164 -10.025 1.00 93.94 93 VAL A O 1
ATOM 757 N N . SER A 1 94 ? 7.589 5.273 -9.313 1.00 92.69 94 SER A N 1
ATOM 758 C CA . SER A 1 94 ? 7.171 5.886 -10.581 1.00 92.69 94 SER A CA 1
ATOM 759 C C . SER A 1 94 ? 8.073 5.497 -11.758 1.00 92.69 94 SER A C 1
ATOM 761 O O . SER A 1 94 ? 7.594 5.252 -12.865 1.00 92.69 94 SER A O 1
ATOM 763 N N . THR A 1 95 ? 9.384 5.366 -11.531 1.00 94.62 95 THR A N 1
ATOM 764 C CA . THR A 1 95 ? 10.310 4.839 -12.547 1.00 94.62 95 THR A CA 1
ATOM 765 C C . THR A 1 95 ? 10.006 3.378 -12.868 1.00 94.62 95 THR A C 1
ATOM 767 O O . THR A 1 95 ? 10.065 2.973 -14.029 1.00 94.62 95 THR A O 1
ATOM 770 N N . THR A 1 96 ? 9.661 2.581 -11.855 1.00 96.38 96 THR A N 1
ATOM 771 C CA . THR A 1 96 ? 9.267 1.182 -12.048 1.00 96.38 96 THR A CA 1
ATOM 772 C C . THR A 1 96 ? 7.999 1.085 -12.888 1.00 96.38 96 THR A C 1
ATOM 774 O O . THR A 1 96 ? 7.971 0.291 -13.825 1.00 96.38 96 THR A O 1
ATOM 777 N N . ASP A 1 97 ? 6.995 1.921 -12.623 1.00 94.75 97 ASP A N 1
ATOM 778 C CA . ASP A 1 97 ? 5.756 1.966 -13.404 1.00 94.75 97 ASP A CA 1
ATOM 779 C C . ASP A 1 97 ? 6.027 2.303 -14.878 1.00 94.75 97 ASP A C 1
ATOM 781 O O . ASP A 1 97 ? 5.594 1.559 -15.758 1.00 94.75 97 ASP A O 1
ATOM 785 N N . LYS A 1 98 ? 6.880 3.299 -15.162 1.00 96.00 98 LYS A N 1
ATOM 786 C CA . LYS A 1 98 ? 7.322 3.612 -16.537 1.00 96.00 98 LYS A CA 1
ATOM 787 C C . LYS A 1 98 ? 8.008 2.421 -17.226 1.00 96.00 98 LYS A C 1
ATOM 789 O O . LYS A 1 98 ? 7.769 2.147 -18.399 1.00 96.00 98 LYS A O 1
ATOM 794 N N . ILE A 1 99 ? 8.863 1.679 -16.514 1.00 96.56 99 ILE A N 1
ATOM 795 C CA . ILE A 1 99 ? 9.507 0.471 -17.067 1.00 96.56 99 ILE A CA 1
ATOM 796 C C . ILE A 1 99 ? 8.459 -0.600 -17.399 1.00 96.56 99 ILE A C 1
ATOM 798 O O . ILE A 1 99 ? 8.572 -1.276 -18.424 1.00 96.56 99 ILE A O 1
ATOM 802 N N . LEU A 1 100 ? 7.446 -0.763 -16.548 1.00 95.25 100 LEU A N 1
ATOM 803 C CA . LEU A 1 100 ? 6.370 -1.731 -16.752 1.00 95.25 100 LEU A CA 1
ATOM 804 C C . LEU A 1 100 ? 5.512 -1.370 -17.974 1.00 95.25 100 LEU A C 1
ATOM 806 O O . LEU A 1 100 ? 5.193 -2.264 -18.757 1.00 95.25 100 LEU A O 1
ATOM 810 N N . GLU A 1 101 ? 5.227 -0.085 -18.192 1.00 95.06 101 GLU A N 1
ATOM 811 C CA . GLU A 1 101 ? 4.550 0.415 -19.400 1.00 95.06 101 GLU A CA 1
ATOM 812 C C . GLU A 1 101 ? 5.351 0.101 -20.677 1.00 95.06 101 GLU A C 1
ATOM 814 O O . GLU A 1 101 ? 4.798 -0.349 -21.688 1.00 95.06 101 GLU A O 1
ATOM 819 N N . TYR A 1 102 ? 6.679 0.260 -20.640 1.00 94.19 102 TYR A N 1
ATOM 820 C CA . TYR A 1 102 ? 7.540 -0.121 -21.764 1.00 94.19 102 TYR A CA 1
ATOM 821 C C . TYR A 1 102 ? 7.553 -1.634 -22.008 1.00 94.19 102 TYR A C 1
ATOM 823 O O . TYR A 1 102 ? 7.530 -2.074 -23.160 1.00 94.19 102 TYR A O 1
ATOM 831 N N . MET A 1 103 ? 7.557 -2.448 -20.947 1.00 92.62 103 MET A N 1
ATOM 832 C CA . MET A 1 103 ? 7.465 -3.908 -21.065 1.00 92.62 103 MET A CA 1
ATOM 833 C C . MET A 1 103 ? 6.143 -4.349 -21.704 1.00 92.62 103 MET A C 1
ATOM 835 O O . MET A 1 103 ? 6.146 -5.222 -22.574 1.00 92.62 103 MET A O 1
ATOM 839 N N . GLU A 1 104 ? 5.028 -3.733 -21.316 1.00 90.94 104 GLU A N 1
ATOM 840 C CA . GLU A 1 104 ? 3.717 -3.983 -21.921 1.00 90.94 104 GLU A CA 1
ATOM 841 C C . GLU A 1 104 ? 3.687 -3.564 -23.397 1.00 90.94 104 GLU A C 1
ATOM 843 O O . GLU A 1 104 ? 3.234 -4.326 -24.257 1.00 90.94 104 GLU A O 1
ATOM 848 N N . SER A 1 105 ? 4.266 -2.406 -23.718 1.00 91.19 105 SER A N 1
ATOM 849 C CA . SER A 1 105 ? 4.407 -1.929 -25.098 1.00 91.19 105 SER A CA 1
ATOM 850 C C . SER A 1 105 ? 5.217 -2.905 -25.959 1.00 91.19 105 SER A C 1
ATOM 852 O O . SER A 1 105 ? 4.823 -3.218 -27.084 1.00 91.19 105 SER A O 1
ATOM 854 N N . PHE A 1 106 ? 6.316 -3.463 -25.438 1.00 88.88 106 PHE A N 1
ATOM 855 C CA . PHE A 1 106 ? 7.049 -4.521 -26.139 1.00 88.88 106 PHE A CA 1
ATOM 856 C C . PHE A 1 106 ? 6.218 -5.794 -26.313 1.00 88.88 106 PHE A C 1
ATOM 858 O O . PHE A 1 106 ? 6.253 -6.377 -27.394 1.00 88.88 106 PHE A O 1
ATOM 865 N N . SER A 1 107 ? 5.456 -6.203 -25.293 1.00 87.56 107 SER A N 1
ATOM 866 C CA . SER A 1 107 ? 4.616 -7.407 -25.354 1.00 87.56 107 SER A CA 1
ATOM 867 C C . SER A 1 107 ? 3.534 -7.341 -26.425 1.00 87.56 107 SER A C 1
ATOM 869 O O . SER A 1 107 ? 3.113 -8.377 -26.932 1.00 87.56 107 SER A O 1
ATOM 871 N N . THR A 1 108 ? 3.036 -6.140 -26.703 1.00 88.12 108 THR A N 1
ATOM 872 C CA . THR A 1 108 ? 1.891 -5.901 -27.588 1.00 88.12 108 THR A CA 1
ATOM 873 C C . THR A 1 108 ? 2.313 -5.640 -29.031 1.00 88.12 108 THR A C 1
ATOM 875 O O . THR A 1 108 ? 1.569 -5.971 -29.949 1.00 88.12 108 THR A O 1
ATOM 878 N N . HIS A 1 109 ? 3.517 -5.101 -29.251 1.00 88.44 109 HIS A N 1
ATOM 879 C CA . HIS A 1 109 ? 3.969 -4.656 -30.574 1.00 88.44 109 HIS A CA 1
ATOM 880 C C . HIS A 1 109 ? 5.092 -5.506 -31.183 1.00 88.44 109 HIS A C 1
ATOM 882 O O . HIS A 1 109 ? 5.532 -5.223 -32.298 1.00 88.44 109 HIS A O 1
ATOM 888 N N . ARG A 1 110 ? 5.617 -6.515 -30.473 1.00 83.75 110 ARG A N 1
ATOM 889 C CA . ARG A 1 110 ? 6.754 -7.323 -30.945 1.00 83.75 110 ARG A CA 1
ATOM 890 C C . ARG A 1 110 ? 6.524 -8.815 -30.736 1.00 83.75 110 ARG A C 1
ATOM 892 O O . ARG A 1 110 ? 5.950 -9.238 -29.739 1.00 83.75 110 ARG A O 1
ATOM 899 N N . VAL A 1 111 ? 7.043 -9.618 -31.664 1.00 81.62 111 VAL A N 1
ATOM 900 C CA . VAL A 1 111 ? 7.106 -11.080 -31.523 1.00 81.62 111 VAL A CA 1
ATOM 901 C C . VAL A 1 111 ? 8.193 -11.427 -30.502 1.00 81.62 111 VAL A C 1
ATOM 903 O O . VAL A 1 111 ? 9.307 -10.909 -30.583 1.00 81.62 111 VAL A O 1
ATOM 906 N N . GLY A 1 112 ? 7.888 -12.296 -29.540 1.00 79.25 112 GLY A N 1
ATOM 907 C CA . GLY A 1 112 ? 8.824 -12.658 -28.478 1.00 79.25 112 GLY A CA 1
ATOM 908 C C . GLY A 1 112 ? 8.336 -13.807 -27.599 1.00 79.25 112 GLY A C 1
ATOM 909 O O . GLY A 1 112 ? 7.262 -14.365 -27.814 1.00 79.25 112 GLY A O 1
ATOM 910 N N . VAL A 1 113 ? 9.150 -14.161 -26.602 1.00 81.31 113 VAL A N 1
ATOM 911 C CA . VAL A 1 113 ? 8.873 -15.253 -25.656 1.00 81.31 113 VAL A CA 1
ATOM 912 C C . VAL A 1 113 ? 7.861 -14.787 -24.609 1.00 81.31 113 VAL A C 1
ATOM 914 O O . VAL A 1 113 ? 8.188 -13.992 -23.725 1.00 81.31 113 VAL A O 1
ATOM 917 N N . TYR A 1 114 ? 6.635 -15.296 -24.703 1.00 78.44 114 TYR A N 1
ATOM 918 C CA . TYR A 1 114 ? 5.502 -14.888 -23.870 1.00 78.44 114 TYR A CA 1
ATOM 919 C C . TYR A 1 114 ? 5.756 -15.085 -22.365 1.00 78.44 114 TYR A C 1
ATOM 921 O O . TYR A 1 114 ? 5.374 -14.253 -21.540 1.00 78.44 114 TYR A O 1
ATOM 929 N N . GLU A 1 115 ? 6.458 -16.154 -21.990 1.00 83.62 115 GLU A N 1
ATOM 930 C CA . GLU A 1 115 ? 6.743 -16.512 -20.601 1.00 83.62 115 GLU A CA 1
ATOM 931 C C . GLU A 1 115 ? 7.619 -15.464 -19.906 1.00 83.62 115 GLU A C 1
ATOM 933 O O . GLU A 1 115 ? 7.370 -15.109 -18.750 1.00 83.62 115 GLU A O 1
ATOM 938 N N . ILE A 1 116 ? 8.628 -14.941 -20.612 1.00 82.31 116 ILE A N 1
ATOM 939 C CA . ILE A 1 116 ? 9.538 -13.919 -20.080 1.00 82.31 116 ILE A CA 1
ATOM 940 C C . ILE A 1 116 ? 8.770 -12.615 -19.883 1.00 82.31 116 ILE A C 1
ATOM 942 O O . ILE A 1 116 ? 8.836 -12.018 -18.807 1.00 82.31 116 ILE A O 1
ATOM 946 N N . THR A 1 117 ? 7.996 -12.212 -20.888 1.00 83.19 117 THR A N 1
ATOM 947 C CA . THR A 1 117 ? 7.230 -10.964 -20.867 1.00 83.19 117 THR A CA 1
ATOM 948 C C . THR A 1 117 ? 6.122 -10.974 -19.811 1.00 83.19 117 THR A C 1
ATOM 950 O O . THR A 1 117 ? 5.808 -9.933 -19.242 1.00 83.19 117 THR A O 1
ATOM 953 N N . LYS A 1 118 ? 5.589 -12.150 -19.456 1.00 84.19 118 LYS A N 1
ATOM 954 C CA . LYS A 1 118 ? 4.634 -12.310 -18.349 1.00 84.19 118 LYS A CA 1
ATOM 955 C C . LYS A 1 118 ? 5.306 -12.308 -16.971 1.00 84.19 118 LYS A C 1
ATOM 957 O O . LYS A 1 118 ? 4.773 -11.738 -16.020 1.00 84.19 118 LYS A O 1
ATOM 962 N N . ALA A 1 119 ? 6.464 -12.957 -16.833 1.00 90.31 119 ALA A N 1
ATOM 963 C CA . ALA A 1 119 ? 7.124 -13.131 -15.538 1.00 90.31 119 ALA A CA 1
ATOM 964 C C . ALA A 1 119 ? 7.962 -11.917 -15.102 1.00 90.31 119 ALA A C 1
ATOM 966 O O . ALA A 1 119 ? 8.047 -11.633 -13.903 1.00 90.31 119 ALA A O 1
ATOM 967 N N . ALA A 1 120 ? 8.597 -11.209 -16.041 1.00 91.06 120 ALA A N 1
ATOM 968 C CA . ALA A 1 120 ? 9.507 -10.105 -15.733 1.00 91.06 120 ALA A CA 1
ATOM 969 C C . ALA A 1 120 ? 8.826 -8.929 -14.998 1.00 91.06 120 ALA A C 1
ATOM 971 O O . ALA A 1 120 ? 9.360 -8.527 -13.960 1.00 91.06 120 ALA A O 1
ATOM 972 N N . PRO A 1 121 ? 7.635 -8.443 -15.412 1.00 93.56 121 PRO A N 1
ATOM 973 C CA .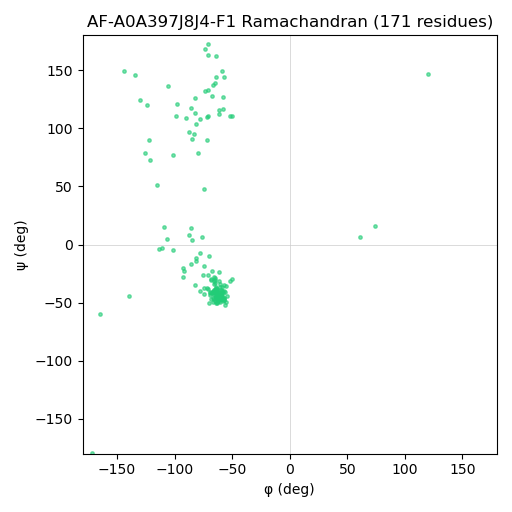 PRO A 1 121 ? 6.916 -7.387 -14.692 1.00 93.56 121 PRO A CA 1
ATOM 974 C C . PRO A 1 121 ? 6.636 -7.740 -13.226 1.00 93.56 121 PRO A C 1
ATOM 976 O O . PRO A 1 121 ? 6.793 -6.916 -12.326 1.00 93.56 121 PRO A O 1
ATOM 979 N N . ILE A 1 122 ? 6.252 -8.995 -12.969 1.00 93.19 122 ILE A N 1
ATOM 980 C CA . ILE A 1 122 ? 5.952 -9.493 -11.620 1.00 93.19 122 ILE A CA 1
ATOM 981 C C . ILE A 1 122 ? 7.220 -9.481 -10.762 1.00 93.19 122 ILE A C 1
ATOM 983 O O . ILE A 1 122 ? 7.211 -8.957 -9.649 1.00 93.19 122 ILE A O 1
ATOM 987 N N . LYS A 1 123 ? 8.323 -10.023 -11.293 1.00 95.56 123 LYS A N 1
ATOM 988 C CA . LYS A 1 123 ? 9.610 -10.081 -10.587 1.00 95.56 123 LYS A CA 1
ATOM 989 C C . LYS A 1 123 ? 10.166 -8.691 -10.287 1.00 95.56 123 LYS A C 1
ATOM 991 O O . LYS A 1 123 ? 10.713 -8.489 -9.207 1.00 95.56 123 LYS A O 1
ATOM 996 N N . LEU A 1 124 ? 10.008 -7.744 -11.212 1.00 96.31 124 LEU A N 1
ATOM 997 C CA . LEU A 1 124 ? 10.447 -6.366 -11.016 1.00 96.31 124 LEU A CA 1
ATOM 998 C C . LEU A 1 124 ? 9.693 -5.705 -9.856 1.00 96.31 124 LEU A C 1
ATOM 1000 O O . LEU A 1 124 ? 10.332 -5.201 -8.936 1.00 96.31 124 LEU A O 1
ATOM 1004 N N . ARG A 1 125 ? 8.354 -5.789 -9.842 1.00 95.31 125 ARG A N 1
ATOM 1005 C CA . ARG A 1 125 ? 7.539 -5.268 -8.728 1.00 95.31 125 ARG A CA 1
ATOM 1006 C C . ARG A 1 125 ? 7.946 -5.893 -7.396 1.00 95.31 125 ARG A C 1
ATOM 1008 O O . ARG A 1 125 ? 8.170 -5.177 -6.426 1.00 95.31 125 ARG A O 1
ATOM 1015 N N . GLN A 1 126 ? 8.090 -7.220 -7.353 1.00 95.81 126 GLN A N 1
ATOM 1016 C CA . GLN A 1 126 ? 8.522 -7.934 -6.146 1.00 95.81 126 GLN A CA 1
ATOM 1017 C C . GLN A 1 126 ? 9.873 -7.429 -5.629 1.00 95.81 126 GLN A C 1
ATOM 1019 O O . GLN A 1 126 ? 10.010 -7.171 -4.436 1.00 95.81 126 GLN A O 1
ATOM 1024 N N . LEU A 1 127 ? 10.855 -7.263 -6.518 1.00 96.06 127 LEU A N 1
ATOM 1025 C CA . LEU A 1 127 ? 12.181 -6.776 -6.152 1.00 96.06 127 LEU A CA 1
ATOM 1026 C C . LEU A 1 127 ? 12.130 -5.340 -5.616 1.00 96.06 127 LEU A C 1
ATOM 1028 O O . LEU A 1 127 ? 12.718 -5.052 -4.577 1.00 96.06 127 LEU A O 1
ATOM 1032 N N . VAL A 1 128 ? 11.403 -4.454 -6.294 1.00 96.19 128 VAL A N 1
ATOM 1033 C CA . VAL A 1 128 ? 11.268 -3.046 -5.896 1.00 96.19 128 VAL A CA 1
ATOM 1034 C C . VAL A 1 128 ? 10.600 -2.927 -4.528 1.00 96.19 128 VAL A C 1
ATOM 1036 O O . VAL A 1 128 ? 11.137 -2.264 -3.640 1.00 96.19 128 VAL A O 1
ATOM 1039 N N . TYR A 1 129 ? 9.491 -3.632 -4.298 1.00 93.88 129 TYR A N 1
ATOM 1040 C CA . TYR A 1 129 ? 8.834 -3.615 -2.990 1.00 93.88 129 TYR A CA 1
ATOM 1041 C C . TYR A 1 129 ? 9.659 -4.300 -1.896 1.00 93.88 129 TYR A C 1
ATOM 1043 O O . TYR A 1 129 ? 9.610 -3.866 -0.746 1.00 93.88 129 TYR A O 1
ATOM 1051 N N . ALA A 1 130 ? 10.478 -5.304 -2.228 1.00 94.31 130 ALA A N 1
ATOM 1052 C CA . ALA A 1 130 ? 11.436 -5.866 -1.279 1.00 94.31 130 ALA A CA 1
ATOM 1053 C C . ALA A 1 130 ? 12.499 -4.834 -0.868 1.00 94.31 130 ALA A C 1
ATOM 1055 O O . ALA A 1 130 ? 12.836 -4.743 0.312 1.00 94.31 130 ALA A O 1
ATOM 1056 N N . VAL A 1 131 ? 13.006 -4.027 -1.806 1.00 94.50 131 VAL A N 1
ATOM 1057 C CA . VAL A 1 131 ? 13.942 -2.930 -1.503 1.00 94.50 131 VAL A CA 1
ATOM 1058 C C . VAL A 1 131 ? 13.276 -1.869 -0.626 1.00 94.50 131 VAL A C 1
ATOM 1060 O O . VAL A 1 131 ? 13.850 -1.473 0.387 1.00 94.50 131 VAL A O 1
ATOM 1063 N N . LEU A 1 132 ? 12.055 -1.449 -0.960 1.00 92.62 132 LEU A N 1
ATOM 1064 C CA . LEU A 1 132 ? 11.303 -0.475 -0.164 1.00 92.62 132 LEU A CA 1
ATOM 1065 C C . LEU A 1 132 ? 11.035 -0.973 1.259 1.00 92.62 132 LEU A C 1
ATOM 1067 O O . LEU A 1 132 ? 11.285 -0.245 2.217 1.00 92.62 132 LEU A O 1
ATOM 1071 N N . GLY A 1 133 ? 10.593 -2.223 1.407 1.00 88.94 133 GLY A N 1
ATOM 1072 C CA . GLY A 1 133 ? 10.327 -2.823 2.714 1.00 88.94 133 GLY A CA 1
ATOM 1073 C C . GLY A 1 133 ? 11.580 -2.985 3.580 1.00 88.94 133 GLY A C 1
ATOM 1074 O O . GLY A 1 133 ? 11.487 -2.896 4.800 1.00 88.94 133 GLY A O 1
ATOM 1075 N N . ASN A 1 134 ? 12.753 -3.187 2.968 1.00 89.00 134 ASN A N 1
ATOM 1076 C CA . ASN A 1 134 ? 14.015 -3.358 3.697 1.00 89.00 134 ASN A CA 1
ATOM 1077 C C . ASN A 1 134 ? 14.798 -2.062 3.930 1.00 89.00 134 ASN A C 1
ATOM 1079 O O . ASN A 1 134 ? 15.672 -2.061 4.794 1.00 89.00 134 ASN A O 1
ATOM 1083 N N . ARG A 1 135 ? 14.578 -1.016 3.123 1.00 89.31 135 ARG A N 1
ATOM 1084 C CA . ARG A 1 135 ? 15.361 0.231 3.188 1.00 89.31 135 ARG A CA 1
ATOM 1085 C C . ARG A 1 135 ? 14.545 1.504 3.028 1.00 89.31 135 ARG A C 1
ATOM 1087 O O . ARG A 1 135 ? 14.782 2.442 3.775 1.00 89.31 135 ARG A O 1
ATOM 1094 N N . GLY A 1 136 ? 13.616 1.547 2.072 1.00 87.06 136 GLY A N 1
ATOM 1095 C CA . GLY A 1 136 ? 12.854 2.767 1.760 1.00 87.06 136 GLY A CA 1
ATOM 1096 C C . GLY A 1 136 ? 12.030 3.282 2.943 1.00 87.06 136 GLY A C 1
ATOM 1097 O O . GLY A 1 136 ? 11.959 4.475 3.185 1.00 87.06 136 GLY A O 1
ATOM 1098 N N . PHE A 1 137 ? 11.476 2.379 3.749 1.00 89.62 137 PHE A N 1
ATOM 1099 C CA . PHE A 1 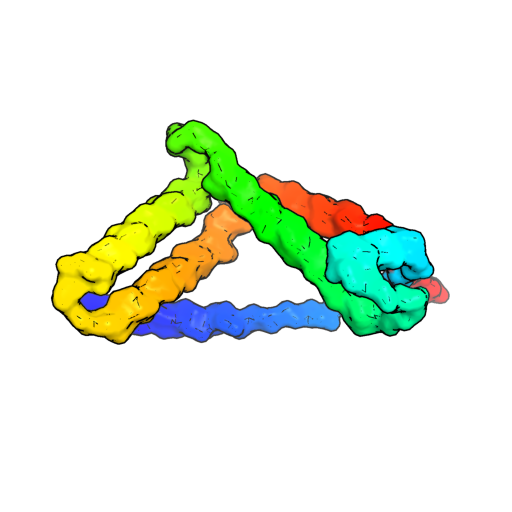137 ? 10.690 2.751 4.932 1.00 89.62 137 PHE A CA 1
ATOM 1100 C C . PHE A 1 137 ? 11.391 2.445 6.260 1.00 89.62 137 PHE A C 1
ATOM 1102 O O . PHE A 1 137 ? 10.756 2.427 7.317 1.00 89.62 137 PHE A O 1
ATOM 1109 N N . SER A 1 138 ? 12.696 2.180 6.220 1.00 88.38 138 SER A N 1
ATOM 1110 C CA . SER A 1 138 ? 13.491 1.899 7.412 1.00 88.38 138 SER A CA 1
ATOM 1111 C C . SER A 1 138 ? 13.744 3.158 8.238 1.00 88.38 138 SER A C 1
ATOM 1113 O O . SER A 1 138 ? 13.509 4.286 7.803 1.00 88.38 138 SER A O 1
ATOM 1115 N N . LYS A 1 139 ? 14.249 2.956 9.459 1.00 87.81 139 LYS A N 1
ATOM 1116 C CA . LYS A 1 139 ? 14.768 4.055 10.270 1.00 87.81 139 LYS A CA 1
ATOM 1117 C C . LYS A 1 139 ? 15.881 4.786 9.522 1.00 87.81 139 LYS A C 1
ATOM 1119 O O . LYS A 1 139 ? 16.675 4.162 8.816 1.00 87.81 139 LYS A O 1
ATOM 1124 N N . LYS A 1 140 ? 15.941 6.099 9.711 1.00 82.12 140 LYS A N 1
ATOM 1125 C CA . LYS A 1 140 ? 17.051 6.924 9.235 1.00 82.12 140 LYS A CA 1
ATOM 1126 C C . LYS A 1 140 ? 18.314 6.644 10.060 1.00 82.12 140 LYS A C 1
ATOM 1128 O O . LYS A 1 140 ? 18.274 5.943 11.070 1.00 82.12 140 LYS A O 1
ATOM 1133 N N . ASN A 1 141 ? 19.444 7.208 9.632 1.00 82.94 141 ASN A N 1
ATOM 1134 C CA . ASN A 1 141 ? 20.743 7.033 10.301 1.00 82.94 141 ASN A CA 1
ATOM 1135 C C . ASN A 1 141 ? 20.766 7.562 11.744 1.00 82.94 141 ASN A C 1
ATOM 1137 O O . ASN A 1 141 ? 21.581 7.116 12.541 1.00 82.94 141 ASN A O 1
ATOM 1141 N N . ASP A 1 142 ? 19.880 8.500 12.072 1.00 84.62 142 ASP A N 1
ATOM 1142 C CA . ASP A 1 142 ? 19.661 9.024 13.425 1.00 84.62 142 ASP A CA 1
ATOM 1143 C C . ASP A 1 142 ? 18.676 8.165 14.244 1.00 84.62 142 ASP A C 1
ATOM 1145 O O . ASP A 1 142 ? 18.158 8.604 15.266 1.00 84.62 142 ASP A O 1
ATOM 1149 N N . GLU A 1 143 ? 18.383 6.953 13.764 1.00 84.44 143 GLU A N 1
ATOM 1150 C CA . GLU A 1 143 ? 17.409 5.998 14.296 1.00 84.44 143 GLU A CA 1
ATOM 1151 C C . GLU A 1 143 ? 15.954 6.491 14.330 1.00 84.44 143 GLU A C 1
ATOM 1153 O O . GLU A 1 143 ? 15.070 5.771 14.818 1.00 84.44 143 GLU A O 1
ATOM 1158 N N . SER A 1 144 ? 15.672 7.671 13.768 1.00 86.88 144 SER A N 1
ATOM 1159 C CA . SER A 1 144 ? 14.311 8.185 13.682 1.00 86.88 144 SER A CA 1
ATOM 1160 C C . SER A 1 144 ? 13.467 7.321 12.746 1.00 86.88 144 SER A C 1
ATOM 1162 O O . SER A 1 144 ? 13.909 6.872 11.682 1.00 86.88 144 SER A O 1
ATOM 1164 N N . GLU A 1 145 ? 12.230 7.048 13.160 1.00 88.19 145 GLU A N 1
ATOM 1165 C CA . GLU A 1 145 ? 11.275 6.344 12.312 1.00 88.19 145 GLU A CA 1
ATOM 1166 C C . GLU A 1 145 ? 10.943 7.174 11.069 1.00 88.19 145 GLU A C 1
ATOM 1168 O O . GLU A 1 145 ? 10.823 8.402 11.116 1.00 88.19 145 GLU A O 1
ATOM 1173 N N . HIS A 1 146 ? 10.746 6.487 9.947 1.00 90.38 146 HIS A N 1
ATOM 1174 C CA . HIS A 1 146 ? 10.326 7.124 8.712 1.00 90.38 146 HIS A CA 1
ATOM 1175 C C . HIS A 1 146 ? 8.996 7.875 8.916 1.00 90.38 146 HIS A C 1
ATOM 1177 O O . HIS A 1 146 ? 8.005 7.287 9.348 1.00 90.38 146 HIS A O 1
ATOM 1183 N N . GLN A 1 147 ? 8.946 9.164 8.560 1.00 90.69 147 GLN A N 1
ATOM 1184 C CA . GLN A 1 147 ? 7.810 10.050 8.861 1.00 90.69 147 GLN A CA 1
ATOM 1185 C C . GLN A 1 147 ? 6.466 9.494 8.369 1.00 90.69 147 GLN A C 1
ATOM 1187 O O . GLN A 1 147 ? 5.489 9.495 9.117 1.00 90.69 147 GLN A O 1
ATOM 1192 N N . PHE A 1 148 ? 6.428 8.963 7.141 1.00 91.19 148 PHE A N 1
ATOM 1193 C CA . PHE A 1 148 ? 5.228 8.321 6.595 1.00 91.19 148 PHE A CA 1
ATOM 1194 C C . PHE A 1 148 ? 4.757 7.132 7.449 1.00 91.19 148 PHE A C 1
ATOM 1196 O O . PHE A 1 148 ? 3.562 6.991 7.687 1.00 91.19 148 PHE A O 1
ATOM 1203 N N . ILE A 1 149 ? 5.678 6.313 7.968 1.00 92.44 149 ILE A N 1
ATOM 1204 C CA . ILE A 1 149 ? 5.346 5.149 8.801 1.00 92.44 149 ILE A CA 1
ATOM 1205 C C . ILE A 1 149 ? 4.805 5.598 10.156 1.00 92.44 149 ILE A C 1
ATOM 1207 O O . ILE A 1 149 ? 3.782 5.084 10.609 1.00 92.44 149 ILE A O 1
ATOM 1211 N N . THR A 1 150 ? 5.440 6.596 10.772 1.00 92.75 150 THR A N 1
ATOM 1212 C CA . THR A 1 150 ? 4.976 7.190 12.031 1.00 92.75 150 THR A CA 1
ATOM 1213 C C . THR A 1 150 ? 3.553 7.727 11.897 1.00 92.75 150 THR A C 1
ATOM 1215 O O . THR A 1 150 ? 2.691 7.423 12.727 1.00 92.75 150 THR A O 1
ATOM 1218 N N . GLN A 1 151 ? 3.285 8.482 10.828 1.00 93.50 151 GLN A N 1
ATOM 1219 C CA . GLN A 1 151 ? 1.965 9.041 10.557 1.00 93.50 151 GLN A CA 1
ATOM 1220 C C . GLN A 1 151 ? 0.933 7.946 10.261 1.00 93.50 151 GLN A C 1
ATOM 1222 O O . GLN A 1 151 ? -0.143 7.946 10.858 1.00 93.50 151 GLN A O 1
ATOM 1227 N N . LEU A 1 152 ? 1.266 6.983 9.396 1.00 94.19 152 LEU A N 1
ATOM 1228 C CA . LEU A 1 152 ? 0.371 5.882 9.045 1.00 94.19 152 LEU A CA 1
ATOM 1229 C C . LEU A 1 152 ? -0.017 5.063 10.281 1.00 94.19 152 LEU A C 1
ATOM 1231 O O . LEU A 1 152 ? -1.191 4.761 10.478 1.00 94.19 152 LEU A O 1
ATOM 1235 N N . ARG A 1 153 ? 0.946 4.751 11.157 1.00 94.06 153 ARG A N 1
ATOM 1236 C CA . ARG A 1 153 ? 0.693 4.052 12.425 1.00 94.06 153 ARG A CA 1
ATOM 1237 C C . ARG A 1 153 ? -0.292 4.820 13.300 1.00 94.06 153 ARG A C 1
ATOM 1239 O O . ARG A 1 153 ? -1.239 4.224 13.811 1.00 94.06 153 ARG A O 1
ATOM 1246 N N . TYR A 1 154 ? -0.074 6.123 13.476 1.00 94.69 154 TYR A N 1
ATOM 1247 C CA . TYR A 1 154 ? -0.969 6.968 14.266 1.00 94.69 154 TYR A CA 1
ATOM 1248 C C . TYR A 1 154 ? -2.397 6.943 13.708 1.00 94.69 154 TYR A C 1
ATOM 1250 O O . TYR A 1 154 ? -3.353 6.742 14.456 1.00 94.69 154 TYR A O 1
ATOM 1258 N N . GLU A 1 155 ? -2.545 7.086 12.393 1.00 94.50 155 GLU A N 1
ATOM 1259 C CA . GLU A 1 155 ? -3.849 7.091 11.733 1.00 94.50 155 GLU A CA 1
ATOM 1260 C C . GLU A 1 155 ? -4.554 5.730 11.816 1.00 94.50 155 GLU A C 1
ATOM 1262 O O . GLU A 1 155 ? -5.742 5.689 12.124 1.00 94.50 155 GLU A O 1
ATOM 1267 N N . VAL A 1 156 ? -3.831 4.615 11.648 1.00 94.00 156 VAL A N 1
ATOM 1268 C CA . VAL A 1 156 ? -4.376 3.254 11.824 1.00 94.00 156 VAL A CA 1
ATOM 1269 C C . VAL A 1 156 ? -4.894 3.044 13.241 1.00 94.00 156 VAL A C 1
ATOM 1271 O O . VAL A 1 156 ? -6.004 2.543 13.425 1.00 94.00 156 VAL A O 1
ATOM 1274 N N . VAL A 1 157 ? -4.113 3.437 14.250 1.00 91.88 157 VAL A N 1
ATOM 1275 C CA . VAL A 1 157 ? -4.518 3.321 15.656 1.00 91.88 157 VAL A CA 1
ATOM 1276 C C . VAL A 1 157 ? -5.733 4.203 15.942 1.00 91.88 157 VAL A C 1
ATOM 1278 O O . VAL A 1 157 ? -6.672 3.764 16.605 1.00 91.88 157 VAL A O 1
ATOM 1281 N N . LYS A 1 158 ? -5.747 5.430 15.417 1.00 91.56 158 LYS 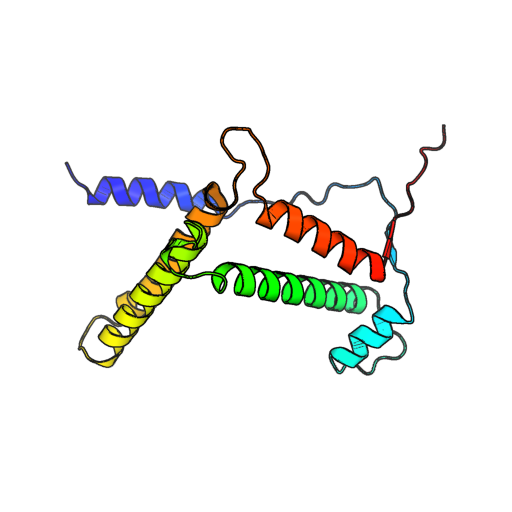A N 1
ATOM 1282 C CA . LYS A 1 158 ? -6.877 6.349 15.562 1.00 91.56 158 LYS A CA 1
ATOM 1283 C C . LYS A 1 158 ? -8.150 5.788 14.925 1.00 91.56 158 LYS A C 1
ATOM 1285 O O . LYS A 1 158 ? -9.205 5.864 15.546 1.00 91.56 158 LYS A O 1
ATOM 1290 N N . GLU A 1 159 ? -8.056 5.220 13.724 1.00 90.50 159 GLU A N 1
ATOM 1291 C CA . GLU A 1 159 ? -9.200 4.645 13.012 1.00 90.50 159 GLU A CA 1
ATOM 1292 C C . GLU A 1 159 ? -9.746 3.417 13.745 1.00 90.50 159 GLU A C 1
ATOM 1294 O O . GLU A 1 159 ? -10.935 3.348 14.037 1.00 90.50 159 GLU A O 1
ATOM 1299 N N . ILE A 1 160 ? -8.890 2.462 14.128 1.00 88.25 160 ILE A N 1
ATOM 1300 C CA . ILE A 1 160 ? -9.362 1.226 14.767 1.00 88.25 160 ILE A CA 1
ATOM 1301 C C . ILE A 1 160 ? -9.991 1.478 16.144 1.00 88.25 160 ILE A C 1
ATOM 1303 O O . ILE A 1 160 ? -10.926 0.777 16.533 1.00 88.25 160 ILE A O 1
ATOM 1307 N N . ASN A 1 161 ? -9.514 2.493 16.870 1.00 87.44 161 ASN A N 1
ATOM 1308 C CA . ASN A 1 161 ? -10.039 2.867 18.182 1.00 87.44 161 ASN A CA 1
ATOM 1309 C C . ASN A 1 161 ? -11.442 3.495 18.122 1.00 87.44 161 ASN A C 1
ATOM 1311 O O . ASN A 1 161 ? -12.087 3.602 19.158 1.00 87.44 161 ASN A O 1
ATOM 1315 N N . GLN A 1 162 ? -11.965 3.835 16.939 1.00 86.06 162 GLN A N 1
ATOM 1316 C CA . GLN A 1 162 ? -13.383 4.192 16.782 1.00 86.06 162 GLN A CA 1
ATOM 1317 C C . GLN A 1 162 ? -14.310 2.985 17.011 1.00 86.06 162 GLN A C 1
ATOM 1319 O O . GLN A 1 162 ? -15.475 3.150 17.358 1.00 86.06 162 GLN A O 1
ATOM 1324 N N . TYR A 1 163 ? -13.792 1.763 16.844 1.00 83.88 163 TYR A N 1
ATOM 1325 C CA . TYR A 1 163 ? -14.575 0.523 16.871 1.00 83.88 163 TYR A CA 1
ATOM 1326 C C . TYR A 1 163 ? -14.235 -0.388 18.063 1.00 83.88 163 TYR A C 1
ATOM 1328 O O . TYR A 1 163 ? -14.844 -1.449 18.238 1.00 83.88 163 TYR A O 1
ATOM 1336 N N . ARG A 1 164 ? -13.247 -0.017 18.887 1.00 75.94 164 ARG A N 1
ATOM 1337 C CA . ARG A 1 164 ? -12.798 -0.811 20.040 1.00 75.94 164 ARG A CA 1
ATOM 1338 C C . ARG A 1 164 ? -12.384 0.061 21.219 1.00 75.94 164 ARG A C 1
ATOM 1340 O O . ARG A 1 164 ? -11.784 1.113 21.030 1.00 75.94 164 ARG A O 1
ATOM 1347 N N . THR A 1 165 ? -12.578 -0.471 22.418 1.00 73.69 165 THR A N 1
ATOM 1348 C CA . THR A 1 165 ? -11.937 -0.001 23.645 1.00 73.69 165 THR A CA 1
ATOM 1349 C C . THR A 1 165 ? -10.851 -0.991 24.038 1.00 73.69 165 THR A C 1
ATOM 1351 O O . THR A 1 165 ? -11.043 -2.211 23.994 1.00 73.69 165 THR A O 1
ATOM 1354 N N . VAL A 1 166 ? -9.697 -0.465 24.425 1.00 69.12 166 VAL A N 1
ATOM 1355 C CA . VAL A 1 166 ? -8.630 -1.252 25.038 1.00 69.12 166 VAL A CA 1
ATOM 1356 C C . VAL A 1 166 ? -8.741 -1.030 26.544 1.00 69.12 166 VAL A C 1
ATOM 1358 O O . VAL A 1 166 ? -8.544 0.089 27.008 1.00 69.12 166 VAL A O 1
ATOM 1361 N N . GLU A 1 167 ? -9.148 -2.059 27.287 1.00 63.12 167 GLU A N 1
ATOM 1362 C CA . GLU A 1 167 ? -9.168 -2.017 28.752 1.00 63.12 167 GLU A CA 1
ATOM 1363 C C . GLU A 1 167 ? -7.811 -2.515 29.259 1.00 63.12 167 GLU A C 1
ATOM 1365 O O . GLU A 1 167 ? -7.537 -3.713 29.172 1.00 63.12 167 GLU A O 1
ATOM 1370 N N . ASP A 1 168 ? -6.982 -1.616 29.803 1.00 55.53 168 ASP A N 1
ATOM 1371 C CA . ASP A 1 168 ? -5.751 -2.023 30.481 1.00 55.53 168 ASP A CA 1
ATOM 1372 C C . ASP A 1 168 ? -6.118 -2.900 31.678 1.00 55.53 168 ASP A C 1
ATOM 1374 O O . ASP A 1 168 ? -6.752 -2.460 32.645 1.00 55.53 168 ASP A O 1
ATOM 1378 N N . ILE A 1 169 ? -5.702 -4.164 31.624 1.00 54.31 169 ILE A N 1
ATOM 1379 C CA . ILE A 1 169 ? -5.822 -5.066 32.760 1.00 54.31 169 ILE A CA 1
ATOM 1380 C C . ILE A 1 169 ? -4.794 -4.588 33.784 1.00 54.31 169 ILE A C 1
ATOM 1382 O O . ILE A 1 169 ? -3.632 -4.998 33.766 1.00 54.31 169 ILE A O 1
ATOM 1386 N N . VAL A 1 170 ? -5.198 -3.683 34.677 1.00 52.06 170 VAL A N 1
ATOM 1387 C CA . VAL A 1 170 ? -4.405 -3.353 35.862 1.00 52.06 170 VAL A CA 1
ATOM 1388 C C . VAL A 1 170 ? -4.086 -4.684 36.538 1.00 52.06 170 VAL A C 1
ATOM 1390 O O . VAL A 1 170 ? -4.996 -5.368 37.013 1.00 52.06 170 VAL A O 1
ATOM 1393 N N . LYS A 1 171 ? -2.808 -5.095 36.514 1.00 48.75 171 LYS A N 1
ATOM 1394 C CA . LYS A 1 171 ? -2.341 -6.318 37.176 1.00 48.75 171 LYS A CA 1
ATOM 1395 C C . LYS A 1 171 ? -2.862 -6.278 38.610 1.00 48.75 171 LYS A C 1
ATOM 1397 O O . LYS A 1 171 ? -2.429 -5.429 39.390 1.00 48.75 171 LYS A O 1
ATOM 1402 N N . LYS A 1 172 ? -3.815 -7.154 38.946 1.00 42.62 172 LYS A N 1
ATOM 1403 C CA . LYS A 1 172 ? -4.212 -7.356 40.341 1.00 42.62 172 LYS A CA 1
ATOM 1404 C C . LYS A 1 172 ? -2.946 -7.778 41.090 1.00 42.62 172 LYS A C 1
ATOM 1406 O O . LYS A 1 172 ? -2.331 -8.772 40.708 1.00 42.62 172 LYS A O 1
ATOM 1411 N N . LYS A 1 173 ? -2.531 -6.935 42.041 1.00 36.53 173 LYS A N 1
ATOM 1412 C CA . LYS A 1 173 ? -1.448 -7.208 42.992 1.00 36.53 173 LYS A CA 1
ATOM 1413 C C . LYS A 1 173 ? -1.733 -8.480 43.777 1.00 36.53 173 LYS A C 1
ATOM 1415 O O . LYS A 1 173 ? -2.927 -8.710 44.074 1.00 36.53 173 LYS A O 1
#

Radius of gyration: 22.04 Å; Cα contacts (8 Å, |Δi|>4): 86; chains: 1; bounding box: 63×35×74 Å

Organism: NCBI:txid1348612

Sequence (173 aa):
MNIHASLRAEAAKYQSATTFRLGDHDYNNVVRLIIDTEVKKLLKEYGCSIENPNRNLIKGVLQRRIIEMIINKVENYFKTGEENEQSLETKLVSTTDKILEYMESFSTHRVGVYEITKAAPIKLRQLVYAVLGNRGFSKKNDESEHQFITQLRYEVVKEINQYRTVEDIVKKK

Foldseek 3Di:
DPVVVVVVVVVVVVVVVVPPPPPPDDPFWDKDWPDDDVLVVLCVVVVHDDPDDDPVRSVVSLVVVLVVVVVVLVVVLLVDDDPVPRDPLNVLVVVLVVVLVVLVVCVVPHDDDPVCSVVVNVVSVVVSVVCCVVPVQAQDPVRHGRPSVVVSVVVSVVSSVVGIDIDRPPPDD